Protein AF-A0A5K0V8Q7-F1 (afdb_monomer_lite)

pLDDT: mean 73.54, std 20.63, range [23.95, 96.25]

InterPro domains:
  IPR032675 Leucine-rich repeat domain superfamily [G3DSA:3.80.10.10] (1-123)

Organism: NCBI:txid210225

Foldseek 3Di:
DALQVLLVVLQVCLVDAEDADAPVQNLAPPDPDPPPDDDDDDDDDDDDPPPDSHSLQSQLSRQRHQYDEDEANAELVSLVSNLNRQCNHQEYHYYYNHHQDPVSVVCCCVSHVNHNYYHYYDD

Structure (mmCIF, N/CA/C/O backbone):
data_AF-A0A5K0V8Q7-F1
#
_entry.id   AF-A0A5K0V8Q7-F1
#
loop_
_atom_site.group_PDB
_atom_site.id
_atom_site.type_symbol
_atom_site.label_atom_id
_atom_site.label_alt_id
_atom_site.label_comp_id
_atom_site.label_asym_id
_atom_site.label_entity_id
_atom_site.label_seq_id
_atom_site.pdbx_PDB_ins_code
_atom_site.Cartn_x
_atom_site.Cartn_y
_atom_site.Cartn_z
_atom_site.occupancy
_atom_site.B_iso_or_equiv
_atom_site.auth_seq_id
_atom_site.auth_comp_id
_atom_site.auth_asym_id
_atom_site.auth_atom_id
_atom_site.pdbx_PDB_model_num
ATOM 1 N N . VAL A 1 1 ? 0.308 9.571 -17.240 1.00 71.00 1 VAL A N 1
ATOM 2 C CA . VAL A 1 1 ? 0.319 10.155 -15.878 1.00 71.00 1 VAL A CA 1
ATOM 3 C C . VAL A 1 1 ? 1.739 10.056 -15.357 1.00 71.00 1 VAL A C 1
ATOM 5 O O . VAL A 1 1 ? 2.251 8.944 -15.314 1.00 71.00 1 VAL A O 1
ATOM 8 N N . SER A 1 2 ? 2.376 11.183 -15.036 1.00 81.94 2 SER A N 1
ATOM 9 C CA . SER A 1 2 ? 3.749 11.222 -14.512 1.00 81.94 2 SER A CA 1
ATOM 10 C C . SER A 1 2 ? 3.781 11.033 -12.988 1.00 81.94 2 SER A C 1
ATOM 12 O O . SER A 1 2 ? 2.788 11.317 -12.310 1.00 81.94 2 SER A O 1
ATOM 14 N N . ARG A 1 3 ? 4.927 10.598 -12.436 1.00 80.62 3 ARG A N 1
ATOM 15 C CA . ARG A 1 3 ? 5.135 10.483 -10.975 1.00 80.62 3 ARG A CA 1
ATOM 16 C C . ARG A 1 3 ? 4.888 11.817 -10.263 1.00 80.62 3 ARG A C 1
ATOM 18 O O . ARG A 1 3 ? 4.160 11.842 -9.275 1.00 80.62 3 ARG A O 1
ATOM 25 N N . ASN A 1 4 ? 5.399 12.917 -10.813 1.00 82.31 4 ASN A N 1
ATOM 26 C CA . ASN A 1 4 ? 5.294 14.252 -10.210 1.00 82.31 4 ASN A CA 1
ATOM 27 C C . ASN A 1 4 ? 3.845 14.744 -10.175 1.00 82.31 4 ASN A C 1
ATOM 29 O O . ASN A 1 4 ? 3.385 15.256 -9.157 1.00 82.31 4 ASN A O 1
ATOM 33 N N . GLY A 1 5 ? 3.096 14.537 -11.265 1.00 84.94 5 GLY A N 1
ATOM 34 C CA . GLY A 1 5 ? 1.679 14.894 -11.316 1.00 84.94 5 GLY A CA 1
ATOM 35 C C . GLY A 1 5 ? 0.859 14.113 -10.288 1.00 84.94 5 GLY A C 1
ATOM 36 O O . GLY A 1 5 ? 0.016 14.684 -9.599 1.00 84.94 5 GLY A O 1
ATOM 37 N N . LEU A 1 6 ? 1.152 12.820 -10.121 1.00 84.69 6 LEU A N 1
ATOM 38 C CA . LEU A 1 6 ? 0.480 11.997 -9.122 1.00 84.69 6 LEU A CA 1
ATOM 39 C C . LEU A 1 6 ? 0.857 12.404 -7.687 1.00 84.69 6 LEU A C 1
ATOM 41 O O . LEU A 1 6 ? -0.025 12.558 -6.843 1.00 84.69 6 LEU A O 1
ATOM 45 N N . ALA A 1 7 ? 2.141 12.655 -7.422 1.00 85.44 7 ALA A N 1
ATOM 46 C CA . ALA A 1 7 ? 2.617 13.143 -6.129 1.00 85.44 7 ALA A CA 1
ATOM 47 C C . ALA A 1 7 ? 1.987 14.498 -5.763 1.00 85.44 7 ALA A C 1
ATOM 49 O O . ALA A 1 7 ? 1.605 14.710 -4.612 1.00 85.44 7 ALA A O 1
ATOM 50 N N . TYR A 1 8 ? 1.827 15.399 -6.738 1.00 87.19 8 TYR A N 1
ATOM 51 C CA . TYR A 1 8 ? 1.135 16.673 -6.552 1.00 87.19 8 TYR A CA 1
ATOM 52 C C . TYR A 1 8 ? -0.321 16.472 -6.113 1.00 87.19 8 TYR A C 1
ATOM 54 O O . TYR A 1 8 ? -0.744 17.063 -5.119 1.00 87.19 8 TYR A O 1
ATOM 62 N N . ILE A 1 9 ? -1.073 15.600 -6.797 1.00 88.25 9 ILE A N 1
ATOM 63 C CA . ILE A 1 9 ? -2.467 15.295 -6.438 1.00 88.25 9 ILE A CA 1
ATOM 64 C C . ILE A 1 9 ? -2.542 14.745 -5.011 1.00 88.25 9 ILE A C 1
ATOM 66 O O . ILE A 1 9 ? -3.332 15.246 -4.216 1.00 88.25 9 ILE A O 1
ATOM 70 N N . ILE A 1 10 ? -1.699 13.773 -4.657 1.00 87.69 10 ILE A N 1
ATOM 71 C CA . ILE A 1 10 ? -1.697 13.162 -3.319 1.00 87.69 10 ILE A CA 1
ATOM 72 C C . ILE A 1 10 ? -1.417 14.213 -2.237 1.00 87.69 10 ILE A C 1
ATOM 74 O O . ILE A 1 10 ? -2.173 14.335 -1.276 1.00 87.69 10 ILE A O 1
ATOM 78 N N . ARG A 1 11 ? -0.386 15.048 -2.424 1.00 84.69 11 ARG A N 1
ATOM 79 C CA . ARG A 1 11 ? -0.013 16.103 -1.462 1.00 84.69 11 ARG A CA 1
ATOM 80 C C . ARG A 1 11 ? -1.120 17.136 -1.248 1.00 84.69 11 ARG A C 1
ATOM 82 O O . ARG A 1 11 ? -1.233 17.689 -0.158 1.00 84.69 11 ARG A O 1
ATOM 89 N N . ARG A 1 12 ? -1.917 17.426 -2.280 1.00 87.88 12 ARG A N 1
ATOM 90 C CA . ARG A 1 12 ? -3.012 18.410 -2.212 1.00 87.88 12 ARG A CA 1
ATOM 91 C C . ARG A 1 12 ? -4.328 17.816 -1.714 1.00 87.88 12 ARG A C 1
ATOM 93 O O . ARG A 1 12 ? -5.251 18.574 -1.440 1.00 87.88 12 ARG A O 1
ATOM 100 N N . ASN A 1 13 ? -4.404 16.497 -1.546 1.00 86.88 13 ASN A N 1
ATOM 101 C CA . ASN A 1 13 ? -5.604 15.789 -1.112 1.00 86.88 13 ASN A CA 1
ATOM 102 C C . ASN A 1 13 ? -5.279 14.869 0.082 1.00 86.88 13 ASN A C 1
ATOM 104 O O . ASN A 1 13 ? -5.285 13.650 -0.064 1.00 86.88 13 ASN A O 1
ATOM 108 N N . PRO A 1 14 ? -5.021 15.417 1.288 1.00 81.94 14 PRO A N 1
ATOM 109 C CA . PRO A 1 14 ? -4.577 14.628 2.446 1.00 81.94 14 PRO A CA 1
ATOM 110 C C . PRO A 1 14 ? -5.637 13.663 3.001 1.00 81.94 14 PRO A C 1
ATOM 112 O O . PRO A 1 14 ? -5.309 12.802 3.806 1.00 81.94 14 PRO A O 1
ATOM 115 N N . LYS A 1 15 ? -6.904 13.809 2.589 1.00 85.00 15 LYS A N 1
ATOM 116 C CA . LYS A 1 15 ? -8.014 12.908 2.944 1.00 85.00 15 LYS A CA 1
ATOM 117 C C . LYS A 1 15 ? -8.254 11.818 1.892 1.00 85.00 15 LYS A C 1
ATOM 119 O O . LYS A 1 15 ? -9.286 11.155 1.926 1.00 85.00 15 LYS A O 1
ATOM 124 N N . LEU A 1 16 ? -7.372 11.689 0.900 1.00 86.69 16 LEU A N 1
ATOM 125 C CA . LEU A 1 16 ? -7.499 10.670 -0.132 1.00 86.69 16 LEU A CA 1
ATOM 126 C C . LEU A 1 16 ? -7.280 9.288 0.502 1.00 86.69 16 LEU A C 1
ATOM 128 O O . LEU A 1 16 ? -6.224 9.021 1.059 1.00 86.69 16 LEU A O 1
ATOM 132 N N . ILE A 1 17 ? -8.292 8.427 0.426 1.00 89.81 17 ILE A N 1
ATOM 133 C CA . ILE A 1 17 ? -8.274 7.084 1.036 1.00 89.81 17 ILE A CA 1
ATOM 134 C C . ILE A 1 17 ? -8.107 5.958 0.010 1.00 89.81 17 ILE A C 1
ATOM 136 O O . ILE A 1 17 ? -7.771 4.828 0.354 1.00 89.81 17 ILE A O 1
ATOM 140 N N . VAL A 1 18 ? -8.333 6.262 -1.269 1.00 88.25 18 VAL A N 1
ATOM 141 C CA . VAL A 1 18 ? -8.346 5.292 -2.365 1.00 88.25 18 VAL A CA 1
ATOM 142 C C . VAL A 1 18 ? -7.489 5.828 -3.504 1.00 88.25 18 VAL A C 1
ATOM 144 O O . VAL A 1 18 ? -7.739 6.924 -4.008 1.00 88.25 18 VAL A O 1
ATOM 147 N N . LEU A 1 19 ? -6.514 5.040 -3.959 1.00 87.75 19 LEU A N 1
ATOM 148 C CA . LEU A 1 19 ? -5.728 5.347 -5.152 1.00 87.75 19 LEU A CA 1
ATOM 149 C C . LEU A 1 19 ? -5.765 4.188 -6.147 1.00 87.75 19 LEU A C 1
ATOM 151 O O . LEU A 1 19 ? -5.357 3.067 -5.846 1.00 87.75 19 LEU A O 1
ATOM 155 N N . LYS A 1 20 ? -6.202 4.481 -7.378 1.00 86.81 20 LYS A N 1
ATOM 156 C CA . LYS A 1 20 ? -6.296 3.507 -8.474 1.00 86.81 20 LYS A CA 1
ATOM 157 C C . LYS A 1 20 ? -5.420 3.944 -9.649 1.00 86.81 20 LYS A C 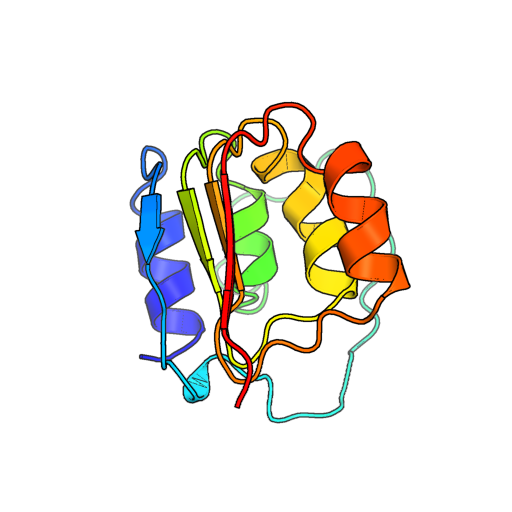1
ATOM 159 O O . LYS A 1 20 ? -5.876 4.700 -10.498 1.00 86.81 20 LYS A O 1
ATOM 164 N N . ALA A 1 21 ? -4.177 3.461 -9.717 1.00 80.94 21 ALA A N 1
ATOM 165 C CA . ALA A 1 21 ? -3.187 3.888 -10.717 1.00 80.94 21 ALA A CA 1
ATOM 166 C C . ALA A 1 21 ? -2.723 2.747 -11.653 1.00 80.94 21 ALA A C 1
ATOM 168 O O . ALA A 1 21 ? -1.537 2.600 -11.957 1.00 80.94 21 ALA A O 1
ATOM 169 N N . LYS A 1 22 ? -3.656 1.913 -12.139 1.00 71.69 22 LYS A N 1
ATOM 170 C CA . LYS A 1 22 ? -3.342 0.784 -13.038 1.00 71.69 22 LYS A CA 1
ATOM 171 C C . LYS A 1 22 ? -2.866 1.282 -14.413 1.00 71.69 22 LYS A C 1
ATOM 173 O O . LYS A 1 22 ? -3.401 2.244 -14.952 1.00 71.69 22 LYS A O 1
ATOM 178 N N . GLY A 1 23 ? -1.868 0.612 -14.995 1.00 70.31 23 GLY A N 1
ATOM 179 C CA . GLY A 1 23 ? -1.405 0.878 -16.367 1.00 70.31 23 GLY A CA 1
ATOM 180 C C . GLY A 1 23 ? -0.580 2.159 -16.551 1.00 70.31 23 GLY A C 1
ATOM 181 O O . GLY A 1 23 ? -0.196 2.483 -17.674 1.00 70.31 23 GLY A O 1
ATOM 182 N N . CYS A 1 24 ? -0.258 2.877 -15.472 1.00 76.94 24 CYS A N 1
ATOM 183 C CA . CYS A 1 24 ? 0.547 4.093 -15.533 1.00 76.94 24 CYS A CA 1
ATOM 184 C C . CYS A 1 24 ? 2.045 3.757 -15.684 1.00 76.94 24 CYS A C 1
ATOM 186 O O . CYS A 1 24 ? 2.799 3.790 -14.721 1.00 76.94 24 CYS A O 1
ATOM 188 N N . ARG A 1 25 ? 2.489 3.439 -16.909 1.00 76.19 25 ARG A N 1
ATOM 189 C CA . ARG A 1 25 ? 3.879 3.017 -17.204 1.00 76.19 25 ARG A CA 1
ATOM 190 C C . ARG A 1 25 ? 4.941 4.047 -16.814 1.00 76.19 25 ARG A C 1
ATOM 192 O O . ARG A 1 25 ? 6.024 3.678 -16.400 1.00 76.19 25 ARG A O 1
ATOM 199 N N . GLN A 1 26 ? 4.617 5.336 -16.882 1.00 74.38 26 GLN A N 1
ATOM 200 C CA . GLN A 1 26 ? 5.522 6.418 -16.471 1.00 74.38 26 GLN A CA 1
ATOM 201 C C . GLN A 1 26 ? 5.725 6.498 -14.944 1.00 74.38 26 GLN A C 1
ATOM 203 O O . GLN A 1 26 ? 6.436 7.384 -14.474 1.00 74.38 26 GLN A O 1
ATOM 208 N N . LEU A 1 27 ? 5.094 5.609 -14.162 1.00 71.62 27 LEU A N 1
ATOM 209 C CA . LEU A 1 27 ? 5.384 5.446 -12.740 1.00 71.62 27 LEU A CA 1
ATOM 210 C C . LEU A 1 27 ? 6.587 4.535 -12.487 1.00 71.62 27 LEU A C 1
ATOM 212 O O . LEU A 1 27 ? 7.163 4.634 -11.410 1.00 71.62 27 LEU A O 1
ATOM 216 N N . SER A 1 28 ? 7.025 3.706 -13.441 1.00 66.19 28 SER A N 1
ATOM 217 C CA . SER A 1 28 ? 8.305 3.010 -13.294 1.00 66.19 28 SER A CA 1
ATOM 218 C C . SER A 1 28 ? 9.444 4.010 -13.378 1.00 66.19 28 SER A C 1
ATOM 220 O O . SER A 1 28 ? 9.569 4.710 -14.382 1.00 66.19 28 SER A O 1
ATOM 222 N N . SER A 1 29 ? 10.271 4.079 -12.334 1.00 57.97 29 SER A N 1
ATOM 223 C CA . SER A 1 29 ? 11.563 4.751 -12.403 1.00 57.97 29 SER A CA 1
ATOM 224 C C . SER A 1 29 ? 12.397 4.023 -13.453 1.00 57.97 29 SER A C 1
ATOM 226 O O . SER A 1 29 ? 12.962 2.968 -13.187 1.00 57.97 29 SER A O 1
ATOM 228 N N . SER A 1 30 ? 12.443 4.559 -14.669 1.00 44.19 30 SER A N 1
ATOM 229 C CA . SER A 1 30 ? 13.283 4.043 -15.752 1.00 44.19 30 SER A CA 1
ATOM 230 C C . SER A 1 30 ? 14.769 4.348 -15.542 1.00 44.19 30 SER A C 1
ATOM 232 O O . SE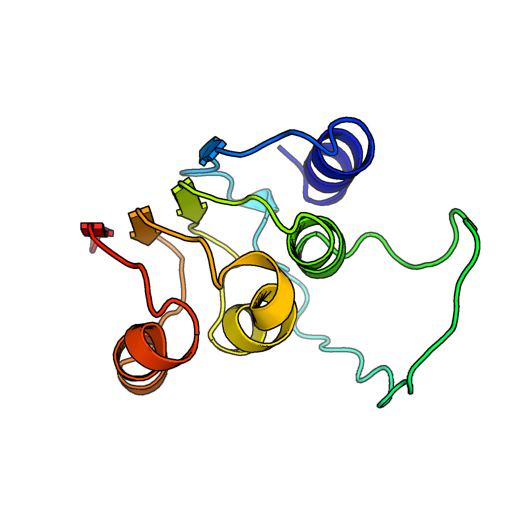R A 1 30 ? 15.558 4.149 -16.457 1.00 44.19 30 SER A O 1
ATOM 234 N N . ASP A 1 31 ? 15.156 4.840 -14.365 1.00 40.59 31 ASP A N 1
ATOM 235 C CA . ASP A 1 31 ? 16.533 5.171 -14.045 1.00 40.59 31 ASP A CA 1
ATOM 236 C C . ASP A 1 31 ? 17.003 4.280 -12.893 1.00 40.59 31 ASP A C 1
ATOM 238 O O . ASP A 1 31 ? 16.579 4.427 -11.745 1.00 40.59 31 ASP A O 1
ATOM 242 N N . GLY A 1 32 ? 17.855 3.308 -13.221 1.00 39.25 32 GLY A N 1
ATOM 243 C CA . GLY A 1 32 ? 18.502 2.370 -12.298 1.00 39.25 32 GLY A CA 1
ATOM 244 C C . GLY A 1 32 ? 19.530 3.034 -11.378 1.00 39.25 32 GLY A C 1
ATOM 245 O O . GLY A 1 32 ? 20.559 2.441 -11.068 1.00 39.25 32 GLY A O 1
ATOM 246 N N . ARG A 1 33 ? 19.274 4.268 -10.945 1.00 31.00 33 ARG A N 1
ATOM 247 C CA . ARG A 1 33 ? 20.067 4.999 -9.964 1.00 31.00 33 ARG A CA 1
ATOM 248 C C . ARG A 1 33 ? 19.205 5.219 -8.738 1.00 31.00 33 ARG A C 1
ATOM 250 O O . ARG A 1 33 ? 18.642 6.287 -8.515 1.00 31.00 33 ARG A O 1
ATOM 257 N N . LEU A 1 34 ? 19.122 4.165 -7.932 1.00 35.59 34 LEU A N 1
ATOM 258 C CA . LEU A 1 34 ? 18.796 4.272 -6.520 1.00 35.59 34 LEU A CA 1
ATOM 259 C C . LEU A 1 34 ? 19.872 5.173 -5.888 1.00 35.59 34 LEU A C 1
ATOM 261 O O . LEU A 1 34 ? 20.900 4.688 -5.423 1.00 35.59 34 LEU A O 1
ATOM 265 N N . HIS A 1 35 ? 19.691 6.495 -5.939 1.00 30.86 35 HIS A N 1
ATOM 266 C CA . HIS A 1 35 ? 20.483 7.393 -5.115 1.00 30.86 35 HIS A CA 1
ATOM 267 C C . HIS A 1 35 ? 20.119 7.068 -3.671 1.00 30.86 35 HIS A C 1
ATOM 269 O O . HIS A 1 35 ? 19.030 7.379 -3.192 1.00 30.86 35 HIS A O 1
ATOM 275 N N . SER A 1 36 ? 21.038 6.372 -3.008 1.00 34.66 36 SER A N 1
ATOM 276 C CA . SER A 1 36 ? 21.064 6.208 -1.569 1.00 34.66 36 SER A CA 1
ATOM 277 C C . SER A 1 36 ? 21.075 7.596 -0.937 1.00 34.66 36 SER A C 1
ATOM 279 O O . SER A 1 36 ? 22.128 8.221 -0.810 1.00 34.66 36 SER A O 1
ATOM 281 N N . VAL A 1 37 ? 19.913 8.104 -0.549 1.00 30.19 37 VAL A N 1
ATOM 282 C CA . VAL A 1 37 ? 19.849 9.223 0.382 1.00 30.19 37 VAL A CA 1
ATOM 283 C C . VAL A 1 37 ? 19.449 8.636 1.722 1.00 30.19 37 VAL A C 1
ATOM 285 O O . VAL A 1 37 ? 18.307 8.256 1.943 1.00 30.19 37 VAL A O 1
ATOM 288 N N . GLY A 1 38 ? 20.502 8.437 2.514 1.00 25.19 38 GLY A N 1
ATOM 289 C CA . GLY A 1 38 ? 20.578 8.524 3.966 1.00 25.19 38 GLY A CA 1
ATOM 290 C C . GLY A 1 38 ? 19.341 8.199 4.792 1.00 25.19 38 GLY A C 1
ATOM 291 O O . GLY A 1 38 ? 18.309 8.850 4.708 1.00 25.19 38 GLY A O 1
ATOM 292 N N . CYS A 1 39 ? 19.543 7.277 5.731 1.00 31.78 39 CYS A N 1
ATOM 293 C CA . CYS A 1 39 ? 18.928 7.320 7.054 1.00 31.78 39 CYS A CA 1
ATOM 294 C C . CYS A 1 39 ? 18.678 8.777 7.499 1.00 31.78 39 CYS A C 1
ATOM 296 O O . CYS A 1 39 ? 19.640 9.512 7.720 1.00 31.78 39 CYS A O 1
ATOM 298 N N . MET A 1 40 ? 17.418 9.197 7.626 1.00 23.95 40 MET A N 1
ATOM 299 C CA . MET A 1 40 ? 17.081 10.465 8.270 1.00 23.95 40 MET A CA 1
ATOM 300 C C . MET A 1 40 ? 16.097 10.223 9.409 1.00 23.95 40 MET A C 1
ATOM 302 O O . MET A 1 40 ? 15.035 9.620 9.258 1.00 23.95 40 MET A O 1
ATOM 306 N N . SER A 1 41 ? 16.561 10.646 10.581 1.00 25.78 41 SER A N 1
ATOM 307 C CA . SER A 1 41 ? 15.910 10.583 11.878 1.00 25.78 41 SER A CA 1
ATOM 308 C C . SER A 1 41 ? 14.659 11.464 11.935 1.00 25.78 41 SER A C 1
ATOM 310 O O . SER A 1 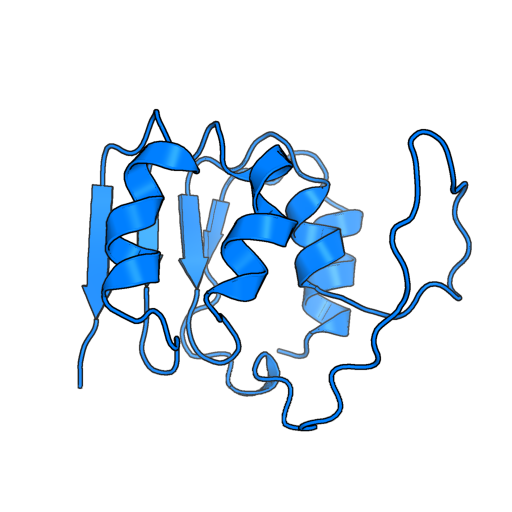41 ? 14.525 12.455 11.227 1.00 25.78 41 SER A O 1
ATOM 312 N N . LYS A 1 42 ? 13.775 11.065 12.853 1.00 30.19 42 LYS A N 1
ATOM 313 C CA . LYS A 1 42 ? 12.675 11.799 13.489 1.00 30.19 42 LYS A CA 1
ATOM 314 C C . LYS A 1 42 ? 12.875 13.330 13.433 1.00 30.19 42 LYS A C 1
ATOM 316 O O . LYS A 1 42 ? 13.859 13.820 13.975 1.00 30.19 42 LYS A O 1
ATOM 321 N N . TYR A 1 43 ? 11.886 14.040 12.883 1.00 31.03 43 TYR A N 1
ATOM 322 C CA . TYR A 1 43 ? 11.718 15.506 12.904 1.00 31.03 43 TYR A CA 1
ATOM 323 C C . TYR A 1 43 ? 12.555 16.335 11.915 1.00 31.03 43 TYR A C 1
ATOM 325 O O . TYR A 1 43 ? 13.326 17.168 12.350 1.00 31.03 43 TYR A O 1
ATOM 333 N N . ASP A 1 44 ? 12.325 16.215 10.605 1.00 25.47 44 ASP A N 1
ATOM 334 C CA . ASP A 1 44 ? 12.636 17.300 9.661 1.00 25.47 44 ASP A CA 1
ATOM 335 C C . ASP A 1 44 ? 11.785 17.155 8.388 1.00 25.47 44 ASP A C 1
ATOM 337 O O . ASP A 1 44 ? 11.850 16.143 7.698 1.00 25.47 44 ASP A O 1
ATOM 341 N N . PHE A 1 45 ? 10.891 18.111 8.112 1.00 31.25 45 PHE A N 1
ATOM 342 C CA . PHE A 1 45 ? 11.107 19.127 7.071 1.00 31.25 45 PHE A CA 1
ATOM 343 C C . PHE A 1 45 ? 9.797 19.857 6.723 1.00 31.25 45 PHE A C 1
ATOM 345 O O . PHE A 1 45 ? 8.827 19.309 6.186 1.00 31.25 45 PHE A O 1
ATOM 352 N N . VAL A 1 46 ? 9.806 21.145 7.062 1.00 30.34 46 VAL A N 1
ATOM 353 C CA . VAL A 1 46 ? 8.899 22.192 6.590 1.00 30.34 46 VAL A CA 1
ATOM 354 C C . VAL A 1 46 ? 9.006 22.287 5.068 1.00 30.34 46 VAL A C 1
ATOM 356 O O . VAL A 1 46 ? 10.072 22.082 4.500 1.00 30.34 46 VAL A O 1
ATOM 359 N N . GLY A 1 47 ? 7.886 22.570 4.402 1.00 37.31 47 GLY A N 1
ATOM 360 C CA . GLY A 1 47 ? 7.792 22.616 2.948 1.00 37.31 47 GLY A CA 1
ATOM 361 C C . GLY A 1 47 ? 8.940 23.370 2.273 1.00 37.31 47 GLY A C 1
ATOM 362 O O . GLY A 1 47 ? 9.053 24.583 2.397 1.00 37.31 47 GLY A O 1
ATOM 363 N N . SER A 1 48 ? 9.727 22.642 1.485 1.00 30.05 48 SER A N 1
ATOM 364 C CA . SER A 1 48 ? 10.530 23.198 0.403 1.00 30.05 48 SER A CA 1
ATOM 365 C C . SER A 1 48 ? 10.287 22.353 -0.837 1.00 30.05 48 SER A C 1
ATOM 367 O O . SER A 1 48 ? 10.375 21.127 -0.799 1.00 30.05 48 SER A O 1
ATOM 369 N N . ALA A 1 49 ? 9.982 23.013 -1.950 1.00 36.34 49 ALA A N 1
ATOM 370 C CA . ALA A 1 49 ? 9.763 22.416 -3.266 1.00 36.34 49 ALA A CA 1
ATOM 371 C C . ALA A 1 49 ? 11.049 21.838 -3.906 1.00 36.34 49 ALA A C 1
ATOM 373 O O . ALA A 1 49 ? 11.118 21.683 -5.121 1.00 36.34 49 ALA A O 1
ATOM 374 N N . THR A 1 50 ? 12.070 21.539 -3.100 1.00 37.53 50 THR A N 1
ATOM 375 C CA . THR A 1 50 ? 13.386 21.037 -3.518 1.00 37.53 50 THR A CA 1
ATOM 376 C C . THR A 1 50 ? 13.650 19.596 -3.081 1.00 37.53 50 THR A C 1
ATOM 378 O O . THR A 1 50 ? 14.663 19.030 -3.476 1.00 37.53 50 THR A O 1
ATOM 381 N N . ASP A 1 51 ? 12.757 18.993 -2.292 1.00 41.78 51 ASP A N 1
ATOM 382 C CA . ASP A 1 51 ? 12.870 17.593 -1.887 1.00 41.78 51 ASP A CA 1
ATOM 383 C C . ASP A 1 51 ? 12.224 16.721 -2.972 1.00 41.78 51 ASP A C 1
ATOM 385 O O . ASP A 1 51 ? 11.001 16.713 -3.152 1.00 41.78 51 ASP A O 1
ATOM 389 N N . GLY A 1 52 ? 13.071 16.111 -3.804 1.00 43.34 52 GLY A N 1
ATOM 390 C CA . GLY A 1 52 ? 12.691 15.507 -5.077 1.00 43.34 52 GLY A CA 1
ATOM 391 C C . GLY A 1 52 ? 11.465 14.605 -4.964 1.00 43.34 52 GLY A C 1
ATOM 392 O O . GLY A 1 52 ? 11.508 13.599 -4.271 1.00 43.34 52 GLY A O 1
ATOM 393 N N . ASP A 1 53 ? 10.374 15.013 -5.625 1.00 55.06 53 ASP A N 1
ATOM 394 C CA . ASP A 1 53 ? 9.445 14.267 -6.497 1.00 55.06 53 ASP A CA 1
ATOM 395 C C . ASP A 1 53 ? 9.260 12.741 -6.340 1.00 55.06 53 ASP A C 1
ATOM 397 O O . ASP A 1 53 ? 8.841 12.035 -7.261 1.00 55.06 53 ASP A O 1
ATOM 401 N N . ASN A 1 54 ? 9.486 12.198 -5.150 1.00 72.81 54 ASN A N 1
ATOM 402 C CA . ASN A 1 54 ? 9.350 10.783 -4.900 1.00 72.81 54 ASN A CA 1
ATOM 403 C C . ASN A 1 54 ? 7.898 10.483 -4.525 1.00 72.81 54 ASN A C 1
ATOM 405 O O . ASN A 1 54 ? 7.439 10.754 -3.413 1.00 72.81 54 ASN A O 1
ATOM 409 N N . LEU A 1 55 ? 7.163 9.935 -5.494 1.00 78.38 55 LEU A N 1
ATOM 410 C CA . LEU A 1 55 ? 5.795 9.448 -5.324 1.00 78.38 55 LEU A CA 1
ATOM 411 C C . LEU A 1 55 ? 5.652 8.549 -4.085 1.00 78.38 55 LEU A C 1
ATOM 413 O O . LEU A 1 55 ? 4.668 8.683 -3.365 1.00 78.38 55 LEU A O 1
ATOM 417 N N . ASP A 1 56 ? 6.644 7.708 -3.794 1.00 79.06 56 ASP A N 1
ATOM 418 C CA . ASP A 1 56 ? 6.622 6.791 -2.651 1.00 79.06 56 ASP A CA 1
ATOM 419 C C . ASP A 1 56 ? 6.571 7.571 -1.322 1.00 79.06 56 ASP A C 1
ATOM 421 O O . ASP A 1 56 ? 5.836 7.202 -0.411 1.00 79.06 56 ASP A O 1
ATOM 425 N N . HIS A 1 57 ? 7.256 8.718 -1.242 1.00 80.62 57 HIS A N 1
ATOM 426 C CA . HIS A 1 57 ? 7.183 9.629 -0.094 1.00 80.62 57 HIS A CA 1
ATOM 427 C C . HIS A 1 57 ? 5.859 10.391 -0.010 1.00 80.62 57 HIS A C 1
ATOM 429 O O . HIS A 1 57 ? 5.379 10.696 1.078 1.00 80.62 57 HIS A O 1
ATOM 435 N N . ALA A 1 58 ? 5.263 10.754 -1.147 1.00 82.06 58 ALA A N 1
ATOM 436 C CA . ALA A 1 58 ? 3.946 11.386 -1.134 1.00 82.06 58 ALA A CA 1
ATOM 437 C C . ALA A 1 58 ? 2.884 10.406 -0.612 1.00 82.06 58 ALA A C 1
ATOM 439 O O . ALA A 1 58 ? 2.050 10.780 0.208 1.00 82.06 58 ALA A O 1
ATOM 440 N N . LEU A 1 59 ? 2.958 9.150 -1.053 1.00 82.81 59 LEU A N 1
ATOM 441 C CA . LEU A 1 59 ? 2.087 8.069 -0.608 1.00 82.81 59 LEU A CA 1
ATOM 442 C C . LEU A 1 59 ? 2.286 7.747 0.880 1.00 82.81 59 LEU A C 1
ATOM 444 O O . LEU A 1 59 ? 1.293 7.618 1.592 1.00 82.81 59 LEU A O 1
ATOM 448 N N . SER A 1 60 ? 3.533 7.698 1.366 1.00 82.38 60 SER A N 1
ATOM 449 C CA . SER A 1 60 ? 3.847 7.366 2.766 1.00 82.38 60 SER A CA 1
ATOM 450 C C . SER A 1 60 ? 3.337 8.382 3.794 1.00 82.38 60 SER A C 1
ATOM 452 O O . SER A 1 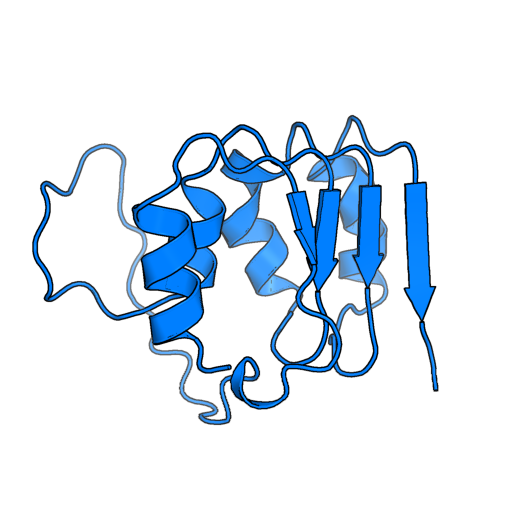60 ? 3.225 8.070 4.978 1.00 82.38 60 SER A O 1
ATOM 454 N N . ARG A 1 61 ? 3.001 9.599 3.355 1.00 80.38 61 ARG A N 1
ATOM 455 C CA . ARG A 1 61 ? 2.481 10.673 4.215 1.00 80.38 61 ARG A CA 1
ATOM 456 C C . ARG A 1 61 ? 0.967 10.651 4.394 1.00 80.38 61 ARG A C 1
ATOM 458 O O . ARG A 1 61 ? 0.445 11.439 5.182 1.00 80.38 61 ARG A O 1
ATOM 465 N N . VAL A 1 62 ? 0.260 9.800 3.658 1.00 76.38 62 VAL A N 1
ATOM 466 C CA . VAL A 1 62 ? -1.194 9.667 3.758 1.00 76.38 62 VAL A CA 1
ATOM 467 C C . VAL A 1 62 ? -1.513 8.490 4.668 1.00 76.38 62 VAL A C 1
ATOM 469 O O . VAL A 1 62 ? -1.440 7.343 4.268 1.00 76.38 62 VAL A O 1
ATOM 472 N N . PHE A 1 63 ? -1.892 8.762 5.909 1.00 74.62 63 PHE A N 1
ATOM 473 C CA . PHE A 1 63 ? -2.107 7.722 6.926 1.00 74.62 63 PHE A CA 1
ATOM 474 C C . PHE A 1 63 ? -3.463 7.004 6.816 1.00 74.62 63 PHE A C 1
ATOM 476 O O . PHE A 1 63 ? -3.823 6.217 7.686 1.00 74.62 63 PHE A O 1
ATOM 483 N N . THR A 1 64 ? -4.239 7.303 5.774 1.00 79.94 64 THR A N 1
ATOM 484 C CA . THR A 1 64 ? -5.644 6.899 5.644 1.00 79.94 64 THR A CA 1
ATOM 485 C C . THR A 1 64 ? -5.903 5.988 4.447 1.00 79.94 64 THR A C 1
ATOM 487 O O . THR A 1 64 ? -7.046 5.893 4.009 1.00 79.94 64 THR A O 1
ATOM 490 N N . TRP A 1 65 ? -4.881 5.358 3.856 1.00 84.56 65 TRP A N 1
ATOM 491 C CA . TRP A 1 65 ? -5.121 4.472 2.716 1.00 84.56 65 TRP A CA 1
ATOM 492 C C . TRP A 1 65 ? -5.947 3.260 3.131 1.00 84.56 65 TRP A C 1
ATOM 494 O O . TRP A 1 65 ? -5.511 2.463 3.954 1.00 84.56 65 TRP A O 1
ATOM 504 N N . GLU A 1 66 ? -7.100 3.093 2.493 1.00 90.94 66 GLU A N 1
ATOM 505 C CA . GLU A 1 66 ? -7.928 1.893 2.599 1.00 90.94 66 GLU A CA 1
ATOM 506 C C . GLU A 1 66 ? -7.783 1.004 1.357 1.00 90.94 66 GLU A C 1
ATOM 508 O O . GLU A 1 66 ? -7.784 -0.220 1.479 1.00 90.94 66 GLU A O 1
ATOM 513 N N . GLU A 1 67 ? -7.602 1.595 0.167 1.00 90.88 67 GLU A N 1
ATOM 514 C CA . GLU A 1 67 ? -7.414 0.853 -1.086 1.00 90.88 67 GLU A CA 1
ATOM 515 C C . GLU A 1 67 ? -6.259 1.416 -1.926 1.00 90.88 67 GLU A C 1
ATOM 517 O O . GLU A 1 67 ? -6.245 2.596 -2.295 1.00 90.88 67 GLU A O 1
ATOM 522 N N . LEU A 1 68 ? -5.334 0.538 -2.325 1.00 87.69 68 LEU A N 1
ATOM 523 C CA . LEU A 1 68 ? -4.240 0.854 -3.243 1.00 87.69 68 LEU A CA 1
ATOM 524 C C . LEU A 1 68 ? -4.246 -0.088 -4.445 1.00 87.69 68 LEU A C 1
ATOM 526 O O . LEU A 1 68 ? -4.213 -1.309 -4.301 1.00 87.69 68 LEU A O 1
ATOM 530 N N . ARG A 1 69 ? -4.217 0.478 -5.657 1.00 87.75 69 ARG A N 1
ATOM 531 C CA . ARG A 1 69 ? -3.951 -0.269 -6.896 1.00 87.75 69 ARG A CA 1
ATOM 532 C C . ARG A 1 69 ? -2.682 0.240 -7.556 1.00 87.75 69 ARG A C 1
ATOM 534 O O . ARG A 1 69 ? -2.659 1.361 -8.071 1.00 87.75 69 ARG A O 1
ATOM 541 N N . LEU A 1 70 ? -1.661 -0.608 -7.562 1.00 82.38 70 LEU A N 1
ATOM 542 C CA . LEU A 1 70 ? -0.298 -0.304 -7.991 1.00 82.38 70 LEU A CA 1
ATOM 543 C C . LEU A 1 70 ? 0.100 -1.229 -9.151 1.00 82.38 70 LEU A C 1
ATOM 545 O O . LEU A 1 70 ? -0.540 -2.248 -9.386 1.00 82.38 70 LEU A O 1
ATOM 549 N N . GLY A 1 71 ? 1.117 -0.861 -9.926 1.00 80.19 71 GLY A N 1
ATOM 550 C CA . GLY A 1 71 ? 1.575 -1.616 -11.100 1.00 80.19 71 GLY A CA 1
ATOM 551 C C . GLY A 1 71 ? 3.036 -1.298 -11.400 1.00 80.19 71 GLY A C 1
ATOM 552 O O . GLY A 1 71 ? 3.848 -1.261 -10.480 1.00 80.19 71 GLY A O 1
ATOM 553 N N . TRP A 1 72 ? 3.363 -1.022 -12.664 1.00 73.12 72 TRP A N 1
ATOM 554 C CA . TRP A 1 72 ? 4.674 -0.510 -13.096 1.00 73.12 72 TRP A CA 1
ATOM 555 C C . TRP A 1 72 ? 5.280 0.505 -12.117 1.00 73.12 72 TRP A C 1
ATOM 557 O O . TRP A 1 72 ? 4.674 1.537 -11.831 1.00 73.12 72 TRP A O 1
ATOM 567 N N . GLY A 1 73 ? 6.491 0.216 -11.636 1.00 70.19 73 GLY A N 1
ATOM 568 C CA . GLY A 1 73 ? 7.210 1.083 -10.701 1.00 70.19 73 GLY A CA 1
ATOM 569 C C . GLY A 1 73 ? 6.961 0.823 -9.224 1.00 70.19 73 GLY A C 1
ATOM 570 O O . GLY A 1 73 ? 7.466 1.580 -8.400 1.00 70.19 73 GLY A O 1
ATOM 571 N N . PHE A 1 74 ? 6.201 -0.220 -8.891 1.00 77.31 74 PHE A N 1
ATOM 572 C CA . PHE A 1 74 ? 6.080 -0.710 -7.527 1.00 77.31 74 PHE A CA 1
ATOM 573 C C . PHE A 1 74 ? 7.066 -1.854 -7.277 1.00 77.31 74 PHE A C 1
ATOM 575 O O . PHE A 1 74 ? 7.046 -2.863 -7.988 1.00 77.31 74 PHE A O 1
ATOM 582 N N . TYR A 1 75 ? 7.911 -1.688 -6.260 1.00 80.38 75 TYR A N 1
ATOM 583 C CA . TYR A 1 75 ? 8.983 -2.616 -5.899 1.00 80.38 75 TYR A CA 1
ATOM 584 C C . TYR A 1 75 ? 8.865 -3.023 -4.422 1.00 80.38 75 TYR A C 1
ATOM 586 O O . TYR A 1 75 ? 8.188 -2.340 -3.651 1.00 80.38 75 TYR A O 1
ATOM 594 N N . PRO A 1 76 ? 9.559 -4.082 -3.969 1.00 80.12 76 PRO A N 1
ATOM 595 C CA . PRO A 1 76 ? 9.520 -4.509 -2.571 1.00 80.12 76 PRO A CA 1
ATOM 596 C C . PRO A 1 76 ? 9.988 -3.419 -1.600 1.00 80.12 76 PRO A C 1
ATOM 598 O O . PRO A 1 76 ? 9.455 -3.290 -0.502 1.00 80.12 76 PRO A O 1
ATOM 601 N N . SER A 1 77 ? 10.951 -2.591 -2.017 1.00 78.81 77 SER A N 1
ATOM 602 C CA . SER A 1 77 ? 11.429 -1.438 -1.246 1.00 78.81 77 SER A CA 1
ATOM 603 C C . SER A 1 77 ? 10.333 -0.402 -0.988 1.00 78.81 77 SER A C 1
ATOM 605 O O . SER A 1 77 ? 10.325 0.215 0.078 1.00 78.81 77 SER A O 1
ATOM 607 N N . SER A 1 78 ? 9.376 -0.252 -1.910 1.00 80.44 78 SER A N 1
ATOM 608 C CA . SER A 1 78 ? 8.248 0.663 -1.747 1.00 80.44 78 SER A CA 1
ATOM 609 C C . SER A 1 78 ? 7.362 0.254 -0.567 1.00 80.44 78 SER A C 1
ATOM 611 O O . SER A 1 78 ? 6.894 1.137 0.137 1.00 80.44 78 SER A O 1
ATOM 613 N N . LEU A 1 79 ? 7.195 -1.041 -0.250 1.00 81.88 79 LEU A N 1
ATOM 614 C CA . LEU A 1 79 ? 6.417 -1.466 0.931 1.00 81.88 79 LEU A CA 1
ATOM 615 C C . LEU A 1 79 ? 6.980 -0.899 2.237 1.00 81.88 79 LEU A C 1
ATOM 617 O O . LEU A 1 79 ? 6.219 -0.437 3.081 1.00 81.88 79 LEU A O 1
ATOM 621 N N . LYS A 1 80 ? 8.308 -0.880 2.384 1.00 82.88 80 LYS A N 1
ATOM 622 C CA . LYS A 1 80 ? 8.965 -0.336 3.578 1.00 82.88 80 LYS A CA 1
ATOM 623 C C . LYS A 1 80 ? 8.808 1.182 3.677 1.00 82.88 80 LYS A C 1
ATOM 625 O O . LYS A 1 80 ? 8.607 1.709 4.762 1.00 82.88 80 LYS A O 1
ATOM 630 N N . ILE A 1 81 ? 8.887 1.887 2.548 1.00 83.31 81 ILE A N 1
ATOM 631 C CA . ILE A 1 81 ? 8.677 3.344 2.508 1.00 83.31 81 ILE A CA 1
ATOM 632 C C . ILE A 1 81 ? 7.217 3.678 2.835 1.00 83.31 81 ILE A C 1
ATOM 634 O O . ILE A 1 81 ? 6.946 4.640 3.549 1.00 83.31 81 ILE A O 1
ATOM 638 N N . LEU A 1 82 ? 6.283 2.874 2.326 1.00 84.81 82 LEU A N 1
ATOM 639 C CA . LEU A 1 82 ? 4.848 3.049 2.509 1.00 84.81 82 LEU A CA 1
ATOM 640 C C . LEU A 1 82 ? 4.331 2.562 3.860 1.00 84.81 82 LEU A C 1
ATOM 642 O O . LEU A 1 82 ? 3.217 2.931 4.214 1.00 84.81 82 LEU A O 1
ATOM 646 N N . GLU A 1 83 ? 5.102 1.780 4.613 1.00 85.75 83 GLU A N 1
ATOM 647 C CA . GLU A 1 83 ? 4.725 1.196 5.905 1.00 85.75 83 GLU A CA 1
ATOM 648 C C . GLU A 1 83 ? 3.898 2.122 6.822 1.00 85.75 83 GLU A C 1
ATOM 650 O O . GLU A 1 83 ? 2.824 1.693 7.239 1.00 85.75 83 GLU A O 1
ATOM 655 N N . PRO A 1 84 ? 4.271 3.394 7.084 1.00 80.88 84 PRO A N 1
ATOM 656 C CA . PRO A 1 84 ? 3.458 4.292 7.916 1.00 80.88 84 PRO A CA 1
ATOM 657 C C . PRO A 1 84 ? 2.045 4.567 7.373 1.00 80.88 84 PRO A C 1
ATOM 659 O O . PRO A 1 84 ? 1.138 4.874 8.139 1.00 80.88 84 PRO A O 1
ATOM 662 N N . SER A 1 85 ? 1.852 4.467 6.061 1.00 84.56 85 SER A N 1
ATOM 663 C CA . SER A 1 85 ? 0.619 4.828 5.353 1.00 84.56 85 SER A CA 1
ATOM 664 C C . SER A 1 85 ? -0.315 3.652 5.069 1.00 84.56 85 SER A C 1
ATOM 666 O O . SER A 1 85 ? -1.503 3.855 4.835 1.00 84.56 85 SER A O 1
ATOM 668 N N . ILE A 1 86 ? 0.210 2.423 5.087 1.00 88.19 86 ILE A N 1
ATOM 669 C CA . ILE A 1 86 ? -0.513 1.212 4.658 1.00 88.19 86 ILE A CA 1
ATOM 670 C C . ILE A 1 86 ? -0.978 0.328 5.817 1.00 88.19 86 ILE A C 1
ATOM 672 O O . ILE A 1 86 ? -1.570 -0.721 5.582 1.00 88.19 86 ILE A O 1
ATOM 676 N N . GLN A 1 87 ? -0.792 0.756 7.068 1.00 89.62 87 GLN A N 1
ATOM 677 C CA . GLN A 1 87 ? -1.283 -0.000 8.227 1.00 89.62 87 GLN A CA 1
ATOM 678 C C . GLN A 1 87 ? -2.812 -0.151 8.232 1.00 89.62 87 GLN A C 1
ATOM 680 O O . GLN A 1 87 ? -3.329 -1.149 8.729 1.00 89.62 87 GLN A O 1
ATOM 685 N N . MET A 1 88 ? -3.524 0.830 7.667 1.00 89.12 88 MET A N 1
ATOM 686 C CA . MET A 1 88 ? -4.988 0.849 7.548 1.00 89.12 88 MET A CA 1
ATOM 687 C C . MET A 1 88 ? -5.503 0.245 6.233 1.00 89.12 88 MET A C 1
ATOM 689 O O . MET A 1 88 ? -6.703 0.287 5.957 1.00 89.12 88 MET A O 1
ATOM 693 N N . LEU A 1 89 ? -4.604 -0.308 5.413 1.00 92.94 89 LEU A N 1
ATOM 694 C CA . LEU A 1 89 ? -4.943 -0.791 4.086 1.00 92.94 89 LEU A CA 1
ATOM 695 C C . LEU A 1 89 ? -5.807 -2.050 4.177 1.00 92.94 89 LEU A C 1
ATOM 697 O O . LEU A 1 89 ? -5.356 -3.079 4.674 1.00 92.94 89 LEU A O 1
ATOM 701 N N . LYS A 1 90 ? -7.021 -1.971 3.629 1.00 93.75 90 LYS A N 1
ATOM 702 C CA . LYS A 1 90 ? -7.980 -3.081 3.552 1.00 93.75 90 LYS A CA 1
ATOM 703 C C . LYS A 1 90 ? -7.902 -3.811 2.220 1.00 93.75 90 LYS A C 1
ATOM 705 O O . LYS A 1 90 ? -8.134 -5.012 2.160 1.00 93.75 90 LYS A O 1
ATOM 710 N N . ALA A 1 91 ? -7.546 -3.112 1.145 1.00 93.50 91 ALA A N 1
ATOM 711 C CA . ALA A 1 91 ? -7.468 -3.698 -0.184 1.00 93.50 91 ALA A CA 1
ATOM 712 C C . ALA A 1 91 ? -6.186 -3.299 -0.921 1.00 93.50 91 ALA A C 1
ATOM 714 O O . ALA A 1 91 ? -5.888 -2.115 -1.094 1.00 93.50 91 ALA A O 1
ATOM 715 N N . ILE A 1 92 ? -5.461 -4.295 -1.433 1.00 90.50 92 ILE A N 1
ATOM 716 C CA . ILE A 1 92 ? -4.326 -4.082 -2.333 1.00 90.50 92 ILE A CA 1
ATOM 717 C C . ILE A 1 92 ? -4.531 -4.809 -3.659 1.00 90.50 92 ILE A C 1
ATOM 719 O O . ILE A 1 92 ? -4.922 -5.974 -3.725 1.00 90.50 92 ILE A O 1
ATOM 723 N N . ASN A 1 93 ? -4.252 -4.101 -4.746 1.00 88.75 93 ASN A N 1
ATOM 724 C CA . ASN A 1 93 ? -4.307 -4.623 -6.100 1.00 88.75 93 ASN A CA 1
ATOM 725 C C . ASN A 1 93 ? -2.932 -4.444 -6.742 1.00 88.75 93 ASN A C 1
ATOM 727 O O . ASN A 1 93 ? -2.497 -3.318 -6.994 1.00 88.75 93 ASN A O 1
ATOM 731 N N . VAL A 1 94 ? -2.251 -5.556 -6.992 1.00 85.31 94 VAL A N 1
ATOM 732 C CA . VAL A 1 94 ? -0.922 -5.590 -7.597 1.00 85.31 94 VAL A CA 1
ATOM 733 C C . VAL A 1 94 ? -1.094 -5.937 -9.071 1.00 85.31 94 VAL A C 1
ATOM 735 O O . VAL A 1 94 ? -1.418 -7.062 -9.445 1.00 85.31 94 VAL A O 1
ATOM 738 N N . GLY A 1 95 ? -0.969 -4.915 -9.908 1.00 81.06 95 GLY A N 1
ATOM 739 C CA . GLY A 1 95 ? -1.142 -4.982 -11.348 1.00 81.06 95 GLY A CA 1
ATOM 740 C C . GLY A 1 95 ? 0.136 -5.338 -12.106 1.00 81.06 95 GLY A C 1
ATOM 741 O O . GLY A 1 95 ? 1.239 -5.343 -11.562 1.00 81.06 95 GLY A O 1
ATOM 742 N N . VAL A 1 96 ? -0.027 -5.536 -13.415 1.00 76.94 96 VAL A N 1
ATOM 743 C CA . VAL A 1 96 ? 1.064 -5.767 -14.372 1.00 76.94 96 VAL A CA 1
ATOM 744 C C . VAL A 1 96 ? 2.192 -4.742 -14.204 1.00 76.94 96 VAL A C 1
ATOM 746 O O . VAL A 1 96 ? 1.938 -3.533 -14.133 1.00 76.94 96 VAL A O 1
ATOM 749 N N . GLY A 1 97 ? 3.432 -5.238 -14.182 1.00 74.12 97 GLY A N 1
ATOM 750 C CA . GLY A 1 97 ? 4.649 -4.433 -14.068 1.00 74.12 97 GLY A CA 1
ATOM 751 C C . GLY A 1 97 ? 5.096 -4.126 -12.639 1.00 74.12 97 GLY A C 1
ATOM 752 O O . GLY A 1 97 ? 6.156 -3.526 -12.464 1.00 74.12 97 GLY A O 1
ATOM 753 N N . ALA A 1 98 ? 4.324 -4.522 -11.624 1.00 79.75 98 ALA A N 1
ATOM 754 C CA . ALA A 1 98 ? 4.807 -4.529 -10.249 1.00 79.75 98 ALA A CA 1
ATOM 755 C C . ALA A 1 98 ? 5.805 -5.679 -10.054 1.00 79.75 98 ALA A C 1
ATOM 757 O O . ALA A 1 98 ? 5.559 -6.805 -10.484 1.00 79.75 98 ALA A O 1
ATOM 758 N N . GLN A 1 99 ? 6.919 -5.404 -9.382 1.00 78.00 99 GLN A N 1
ATOM 759 C CA . GLN A 1 99 ? 7.950 -6.397 -9.083 1.00 78.00 99 GLN A CA 1
ATOM 760 C C . GLN A 1 99 ? 7.827 -6.865 -7.635 1.00 78.00 99 GLN A C 1
ATOM 762 O O . GLN A 1 99 ? 8.722 -6.661 -6.822 1.00 78.00 99 GLN A O 1
ATOM 767 N N . LEU A 1 100 ? 6.692 -7.469 -7.284 1.00 78.12 100 LEU A N 1
ATOM 768 C CA . LEU A 1 100 ? 6.485 -8.001 -5.941 1.00 78.12 100 LEU A CA 1
ATOM 769 C C . LEU A 1 100 ? 6.897 -9.478 -5.905 1.00 78.12 100 LEU A C 1
ATOM 771 O O . LEU A 1 100 ? 6.116 -10.357 -6.251 1.00 78.12 100 LEU A O 1
ATOM 775 N N . GLY A 1 101 ? 8.157 -9.736 -5.544 1.00 78.88 101 GLY A N 1
ATOM 776 C CA . GLY A 1 101 ? 8.665 -11.099 -5.368 1.00 78.88 101 GLY A CA 1
ATOM 777 C C . GLY A 1 101 ? 8.004 -11.822 -4.189 1.00 78.88 101 GLY A C 1
ATOM 778 O O . GLY A 1 101 ? 7.381 -11.189 -3.337 1.00 78.88 101 GLY A O 1
ATOM 779 N N . GLU A 1 102 ? 8.191 -13.139 -4.108 1.00 83.25 102 GLU A N 1
ATOM 780 C CA . GLU A 1 102 ? 7.591 -14.011 -3.083 1.00 83.25 102 GLU A CA 1
ATOM 781 C C . GLU A 1 102 ? 7.762 -13.469 -1.658 1.00 83.25 102 GLU A C 1
ATOM 783 O O . GLU A 1 102 ? 6.787 -13.317 -0.929 1.00 83.25 102 GLU A O 1
ATOM 788 N N . LEU A 1 103 ? 8.984 -13.073 -1.289 1.00 83.88 103 LEU A N 1
ATOM 789 C CA . LEU A 1 103 ? 9.285 -12.523 0.036 1.00 83.88 103 LEU A CA 1
ATOM 790 C C . LEU A 1 103 ? 8.516 -11.231 0.343 1.00 83.88 103 LEU A C 1
ATOM 792 O O . LEU A 1 103 ? 8.158 -10.980 1.491 1.00 83.88 103 LEU A O 1
ATOM 796 N N . ALA A 1 104 ? 8.261 -10.409 -0.674 1.00 83.75 104 ALA A N 1
ATOM 797 C CA . ALA A 1 104 ? 7.545 -9.149 -0.524 1.00 83.75 104 ALA A CA 1
ATOM 798 C C . ALA A 1 104 ? 6.031 -9.368 -0.409 1.00 83.75 104 ALA A C 1
ATOM 800 O O . ALA A 1 104 ? 5.355 -8.661 0.332 1.00 83.75 104 ALA A O 1
ATOM 801 N N . VAL A 1 105 ? 5.496 -10.375 -1.106 1.00 87.06 105 VAL A N 1
ATOM 802 C CA . VAL A 1 105 ? 4.112 -10.826 -0.914 1.00 87.06 105 VAL A CA 1
ATOM 803 C C . VAL A 1 105 ? 3.951 -11.426 0.485 1.00 87.06 105 VAL A C 1
ATOM 805 O O . VAL A 1 105 ? 3.019 -11.068 1.200 1.00 87.06 105 VAL A O 1
ATOM 808 N N . ALA A 1 106 ? 4.893 -12.272 0.913 1.00 89.25 106 ALA A N 1
ATOM 809 C CA . ALA A 1 106 ? 4.895 -12.893 2.235 1.00 89.25 106 ALA A CA 1
ATOM 810 C C . ALA A 1 106 ? 5.008 -11.871 3.381 1.00 89.25 106 ALA A C 1
ATOM 812 O O . ALA A 1 106 ? 4.546 -12.140 4.488 1.00 89.25 106 ALA A O 1
ATOM 813 N N . SER A 1 107 ? 5.582 -10.688 3.132 1.00 89.31 107 SER A N 1
ATOM 814 C CA . SER A 1 107 ? 5.656 -9.611 4.122 1.00 89.31 107 SER A CA 1
ATOM 815 C C . SER A 1 107 ? 4.424 -8.699 4.156 1.00 89.31 107 SER A C 1
ATOM 817 O O . SER A 1 107 ? 4.316 -7.891 5.079 1.00 89.31 107 SER A O 1
ATOM 819 N N . LEU A 1 108 ? 3.465 -8.824 3.225 1.00 89.56 108 LEU A N 1
ATOM 820 C CA . LEU A 1 108 ? 2.248 -7.997 3.217 1.00 89.56 108 LEU A CA 1
ATOM 821 C C . LEU A 1 108 ? 1.465 -8.042 4.539 1.00 89.56 108 LEU A C 1
ATOM 823 O O . LEU A 1 108 ? 1.118 -6.964 5.015 1.00 89.56 108 LEU A O 1
ATOM 827 N N . PRO A 1 109 ? 1.243 -9.201 5.195 1.00 91.62 109 PRO A N 1
ATOM 828 C CA . PRO A 1 109 ? 0.527 -9.238 6.474 1.00 91.62 109 PRO A CA 1
ATOM 829 C C . PRO A 1 109 ? 1.222 -8.446 7.587 1.00 91.62 109 PRO A C 1
ATOM 831 O O . PRO A 1 109 ? 0.567 -7.927 8.484 1.00 91.62 109 PRO A O 1
ATOM 834 N N . LYS A 1 110 ? 2.556 -8.327 7.526 1.00 91.44 110 LYS A N 1
ATOM 835 C C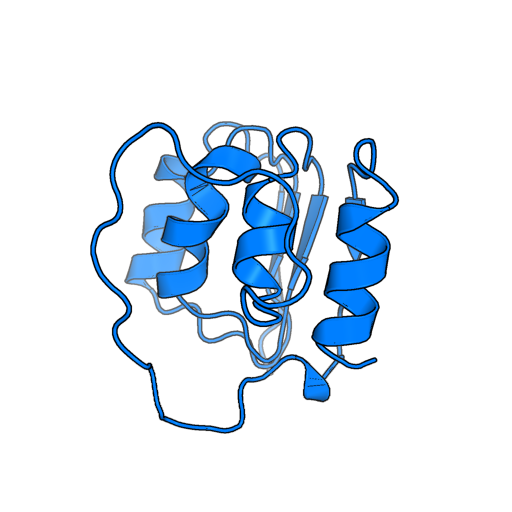A . LYS A 1 110 ? 3.333 -7.535 8.486 1.00 91.44 110 LYS A CA 1
ATOM 836 C C . LYS A 1 110 ? 3.125 -6.034 8.276 1.00 91.44 110 LYS A C 1
ATOM 838 O O . LYS A 1 110 ? 3.055 -5.292 9.249 1.00 91.44 110 LYS A O 1
ATOM 843 N N . HIS A 1 111 ? 3.068 -5.590 7.022 1.00 89.38 111 HIS A N 1
ATOM 844 C CA . HIS A 1 111 ? 2.959 -4.169 6.681 1.00 89.38 111 HIS A CA 1
ATOM 845 C C . HIS A 1 111 ? 1.507 -3.664 6.652 1.00 89.38 111 HIS A C 1
ATOM 847 O O . HIS A 1 111 ? 1.258 -2.504 6.968 1.00 89.38 111 HIS A O 1
ATOM 853 N N . CYS A 1 112 ? 0.561 -4.538 6.306 1.00 92.00 112 CYS A N 1
ATOM 854 C CA . CYS A 1 112 ? -0.863 -4.251 6.157 1.00 92.00 112 CYS A CA 1
ATOM 855 C C . CYS A 1 112 ? -1.677 -5.229 7.030 1.00 92.00 112 CYS A C 1
ATOM 857 O O . CYS A 1 112 ? -2.272 -6.170 6.505 1.00 92.00 112 CYS A O 1
ATOM 859 N N . PRO A 1 113 ? -1.700 -5.063 8.363 1.00 92.81 113 PRO A N 1
ATOM 860 C CA . PRO A 1 113 ? -2.353 -6.017 9.265 1.00 92.81 113 PRO A CA 1
ATOM 861 C C . PRO A 1 113 ? -3.884 -6.062 9.125 1.00 92.81 113 PRO A C 1
ATOM 863 O O . PRO A 1 113 ? -4.505 -7.013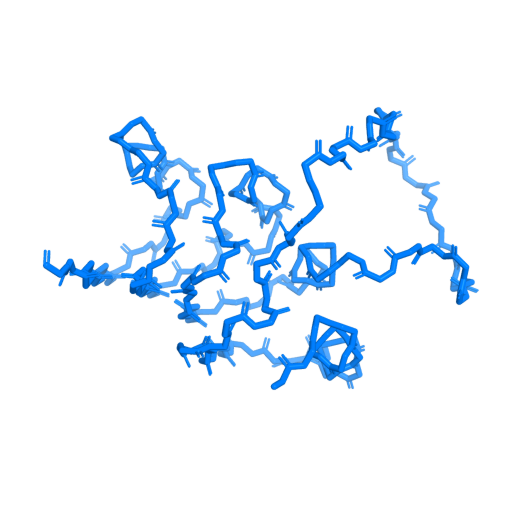 9.589 1.00 92.81 113 PRO A O 1
ATOM 866 N N . LEU A 1 114 ? -4.495 -5.051 8.498 1.00 94.62 114 LEU A N 1
ATOM 867 C CA . LEU A 1 114 ? -5.945 -4.941 8.290 1.00 94.62 114 LEU A CA 1
ATOM 868 C C . LEU A 1 114 ? -6.390 -5.356 6.879 1.00 94.62 114 LEU A C 1
ATOM 870 O O . LEU A 1 114 ? -7.486 -5.008 6.449 1.00 94.62 114 LEU A O 1
ATOM 874 N N . LEU A 1 115 ? -5.538 -6.065 6.139 1.00 94.69 115 LEU A N 1
ATOM 875 C CA . LEU A 1 115 ? -5.801 -6.417 4.749 1.00 94.69 115 LEU A CA 1
ATOM 876 C C . LEU A 1 115 ? -6.924 -7.461 4.643 1.00 94.69 115 LEU A C 1
ATOM 878 O O . LEU A 1 115 ? -6.790 -8.593 5.098 1.00 94.69 115 LEU A O 1
ATOM 882 N N . GLU A 1 116 ? -8.016 -7.080 3.993 1.00 96.25 116 GLU A N 1
ATOM 883 C CA . GLU A 1 116 ? -9.201 -7.907 3.742 1.00 96.25 116 GLU A CA 1
ATOM 884 C C . GLU A 1 116 ? -9.206 -8.474 2.312 1.00 96.25 116 GLU A C 1
ATOM 886 O O . GLU A 1 116 ? -9.782 -9.528 2.051 1.00 96.25 116 GLU A O 1
ATOM 891 N N . SER A 1 117 ? -8.570 -7.776 1.364 1.00 93.62 117 SER A N 1
ATOM 892 C CA . SER A 1 117 ? -8.592 -8.121 -0.058 1.00 93.62 117 SER A CA 1
ATOM 893 C C . SER A 1 117 ? -7.226 -7.956 -0.722 1.00 93.62 117 SER A C 1
ATOM 895 O O . SER A 1 117 ? -6.596 -6.897 -0.663 1.00 93.62 117 SER A O 1
ATOM 897 N N . VAL A 1 118 ? -6.791 -9.006 -1.421 1.00 91.19 118 VAL A N 1
ATOM 898 C CA . VAL A 1 118 ? -5.586 -9.009 -2.257 1.00 91.19 118 VAL A CA 1
ATOM 899 C C . VAL A 1 118 ? -5.968 -9.472 -3.652 1.00 91.19 118 VAL A C 1
ATOM 901 O O . VAL A 1 118 ? -6.538 -10.546 -3.822 1.00 91.19 118 VAL A O 1
ATOM 904 N N . SER A 1 119 ? -5.643 -8.681 -4.672 1.00 89.06 119 SER A N 1
ATOM 905 C CA . SER A 1 119 ? -5.729 -9.133 -6.064 1.00 89.06 119 SER A CA 1
ATOM 906 C C . SER A 1 119 ? -4.373 -9.019 -6.736 1.00 89.06 119 SER A C 1
ATOM 908 O O . SER A 1 119 ? -3.758 -7.952 -6.732 1.00 89.06 119 SER A O 1
ATOM 910 N N . LEU A 1 120 ? -3.932 -10.115 -7.344 1.00 84.69 120 LEU A N 1
ATOM 911 C CA . LEU A 1 120 ? -2.680 -10.198 -8.082 1.00 84.69 120 LEU A CA 1
ATOM 912 C C . LEU A 1 120 ? -3.014 -10.424 -9.560 1.00 84.69 120 LEU A C 1
ATOM 914 O O . LEU A 1 120 ? -3.620 -11.433 -9.917 1.00 84.69 120 LEU A O 1
ATOM 918 N N . CYS A 1 121 ? -2.672 -9.465 -10.419 1.00 79.81 121 CYS A N 1
ATOM 919 C CA . CYS A 1 121 ? -2.845 -9.591 -11.864 1.00 79.81 121 CYS A CA 1
ATOM 920 C C . CYS A 1 121 ? -1.517 -9.980 -12.517 1.00 79.81 121 CYS A C 1
ATOM 922 O O . CYS A 1 121 ? -0.655 -9.120 -12.718 1.00 79.81 121 CYS A O 1
ATOM 924 N N . PHE A 1 122 ? -1.393 -11.250 -12.895 1.00 69.50 122 PHE A N 1
ATOM 925 C CA . PHE A 1 122 ? -0.271 -11.776 -13.675 1.00 69.50 122 PHE A CA 1
ATOM 926 C C . PHE A 1 122 ? -0.572 -11.711 -15.184 1.00 69.50 122 PHE A C 1
ATOM 928 O O . PHE A 1 122 ? -1.735 -11.577 -15.575 1.00 69.50 122 PHE A O 1
ATOM 935 N N . GLN A 1 123 ? 0.477 -11.739 -16.012 1.00 62.59 123 GLN A N 1
ATOM 936 C CA . GLN A 1 123 ? 0.390 -11.883 -17.472 1.00 62.59 123 GLN A CA 1
ATOM 937 C C . GLN A 1 123 ? 0.794 -13.290 -17.880 1.00 62.59 123 GLN A C 1
ATOM 939 O O . GLN A 1 123 ? 1.704 -13.829 -17.213 1.00 62.59 123 GLN A O 1
#

Sequence (123 aa):
VSRNGLAYIIRRNPKLIVLKAKGCRQLSSSDGRLHSVGCMSKYDFVGSATDGDNLDHALSRVFTWEELRLGWGFYPSSLKILEPSIQMLKAINVGVGAQLGELAVASLPKHCPLLESVSLCFQ

Secondary structure (DSSP, 8-state):
--HHHHHHHHHH-TT--EEE-TT-GGGS-------------SS-----TTS---HHHHHHT-TT-SEEEE-TT--HHHHHHHHHHHTT--EEEE-TT----HHHHHTHHHH-TT--EEEE---

Radius of gyration: 14.08 Å; chains: 1; bounding box: 30×37×31 Å